Protein AF-A0A955KA83-F1 (afdb_monomer_lite)

Radius of gyration: 24.92 Å; chains: 1; bounding box: 42×23×88 Å

Foldseek 3Di:
DVVVVVVVVVVVVVLVVCCVVCVPVSCLVVVVVVVVVVLVVLLVVLVCQLVVLCCCCVVVVPPVSNVVSVVSVVVSVVSVVVVVVVVVVSVVVVVVVVVVVVVVVVVVVPPDPPDPPPD

Structure (mmCIF, N/CA/C/O backbone):
data_AF-A0A955KA83-F1
#
_entry.id   AF-A0A955KA83-F1
#
loop_
_atom_site.group_PDB
_atom_site.id
_atom_site.type_symbol
_atom_site.label_atom_id
_atom_site.label_alt_id
_atom_site.label_comp_id
_atom_site.label_asym_id
_atom_site.label_entity_id
_atom_site.label_seq_id
_atom_site.pdbx_PDB_ins_code
_atom_site.Cartn_x
_atom_site.Cartn_y
_atom_site.Cartn_z
_atom_site.occupancy
_atom_site.B_iso_or_equiv
_atom_site.auth_seq_id
_atom_site.auth_comp_id
_atom_site.auth_asym_id
_atom_site.auth_atom_id
_atom_site.pdbx_PDB_model_num
ATOM 1 N N . MET A 1 1 ? -19.196 -14.593 -32.718 1.00 52.81 1 MET A N 1
ATOM 2 C CA . MET A 1 1 ? -18.296 -15.363 -31.823 1.00 52.81 1 MET A CA 1
ATOM 3 C C . MET A 1 1 ? -16.856 -15.550 -32.350 1.00 52.81 1 MET A C 1
ATOM 5 O O . MET A 1 1 ? -15.965 -15.690 -31.528 1.00 52.81 1 MET A O 1
ATOM 9 N N . ARG A 1 2 ? -16.571 -15.487 -33.669 1.00 50.66 2 ARG A N 1
ATOM 10 C CA . ARG A 1 2 ? -15.198 -15.629 -34.232 1.00 50.66 2 ARG A CA 1
ATOM 11 C C . ARG A 1 2 ? -14.309 -14.370 -34.164 1.00 50.66 2 ARG A C 1
ATOM 13 O O . ARG A 1 2 ? -13.092 -14.481 -34.156 1.00 50.66 2 ARG A O 1
ATOM 20 N N . MET A 1 3 ? -14.900 -13.180 -34.056 1.00 49.38 3 MET A N 1
ATOM 21 C CA . MET A 1 3 ? -14.162 -11.903 -34.053 1.00 49.38 3 MET A CA 1
ATOM 22 C C . MET A 1 3 ? -13.295 -11.704 -32.794 1.00 49.38 3 MET A C 1
ATOM 24 O O . MET A 1 3 ? -12.203 -11.156 -32.870 1.00 49.38 3 MET A O 1
ATOM 28 N N . PHE A 1 4 ? -13.732 -12.230 -31.644 1.00 51.25 4 PHE A N 1
ATOM 29 C CA . PHE A 1 4 ? -13.014 -12.116 -30.366 1.00 51.25 4 PHE A CA 1
ATOM 30 C C . PHE A 1 4 ? -11.700 -12.918 -30.337 1.00 51.25 4 PHE A C 1
ATOM 32 O O . PHE A 1 4 ? -10.767 -12.567 -29.619 1.00 51.25 4 PHE A O 1
ATOM 39 N N . GLN A 1 5 ? -11.602 -13.983 -31.140 1.00 52.16 5 GLN A N 1
ATOM 40 C CA . GLN A 1 5 ? -10.383 -14.787 -31.251 1.00 52.16 5 GLN A CA 1
ATOM 41 C C . GLN A 1 5 ? -9.293 -14.056 -32.044 1.00 52.16 5 GLN A C 1
ATOM 43 O O . GLN A 1 5 ? -8.123 -14.158 -31.688 1.00 52.16 5 GLN A O 1
ATOM 48 N N . ILE A 1 6 ? -9.671 -13.255 -33.046 1.00 56.94 6 ILE A N 1
ATOM 49 C CA . ILE A 1 6 ? -8.732 -12.480 -33.871 1.00 56.94 6 ILE A CA 1
ATOM 50 C C . ILE A 1 6 ? -8.045 -11.397 -33.031 1.00 56.94 6 ILE A C 1
ATOM 52 O O . ILE A 1 6 ? -6.825 -11.293 -33.064 1.00 56.94 6 ILE A O 1
ATOM 56 N N . PHE A 1 7 ? -8.785 -10.664 -32.192 1.00 54.41 7 PHE A N 1
ATOM 57 C CA . PHE A 1 7 ? -8.185 -9.694 -31.262 1.00 54.41 7 PHE A CA 1
ATOM 58 C C . PHE A 1 7 ? -7.236 -10.352 -30.254 1.00 54.41 7 PHE A C 1
ATOM 60 O O . PHE A 1 7 ? -6.179 -9.801 -29.947 1.00 54.41 7 PHE A O 1
ATOM 67 N N . LYS A 1 8 ? -7.571 -11.558 -29.780 1.00 52.91 8 LYS A N 1
ATOM 68 C CA . LYS A 1 8 ? -6.711 -12.327 -28.874 1.00 52.91 8 LYS A CA 1
ATOM 69 C C . LYS A 1 8 ? -5.406 -12.751 -29.560 1.00 52.91 8 LYS A C 1
ATOM 71 O O . LYS A 1 8 ? -4.350 -12.644 -28.946 1.00 52.91 8 LYS A O 1
ATOM 76 N N . TYR A 1 9 ? -5.471 -13.157 -30.830 1.00 55.62 9 TYR A N 1
ATOM 77 C CA . TYR A 1 9 ? -4.303 -13.504 -31.648 1.00 55.62 9 TYR A CA 1
ATOM 78 C C . TYR A 1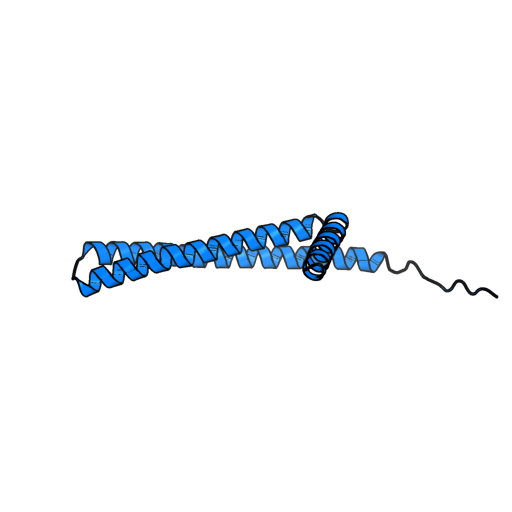 9 ? -3.459 -12.287 -32.038 1.00 55.62 9 TYR A C 1
ATOM 80 O O . TYR A 1 9 ? -2.239 -12.371 -31.976 1.00 55.62 9 TYR A O 1
ATOM 88 N N . ILE A 1 10 ? -4.074 -11.148 -32.370 1.00 57.66 10 ILE A N 1
ATOM 89 C CA . ILE A 1 10 ? -3.356 -9.895 -32.657 1.00 57.66 10 ILE A CA 1
ATOM 90 C C . ILE A 1 10 ? -2.638 -9.395 -31.399 1.00 57.66 10 ILE A C 1
ATOM 92 O O . ILE A 1 10 ? -1.467 -9.033 -31.470 1.00 57.66 10 ILE A O 1
ATOM 96 N N . GLY A 1 11 ? -3.290 -9.452 -30.233 1.00 56.25 11 GLY A N 1
ATOM 97 C CA . GLY A 1 11 ? -2.655 -9.132 -28.952 1.00 56.25 11 GLY A CA 1
ATOM 98 C C . GLY A 1 11 ? -1.499 -10.076 -28.605 1.00 56.25 11 GLY A C 1
ATOM 99 O O . GLY A 1 11 ? -0.483 -9.631 -28.077 1.00 56.25 11 GLY A O 1
ATOM 100 N N . TYR A 1 12 ? -1.615 -11.365 -28.944 1.00 54.53 12 TYR A N 1
ATOM 101 C CA . TYR A 1 12 ? -0.534 -12.340 -28.771 1.00 54.53 12 TYR A CA 1
ATOM 102 C C . TYR A 1 12 ? 0.621 -12.097 -29.751 1.00 54.53 12 TYR A C 1
ATOM 104 O O . TYR A 1 12 ? 1.777 -12.109 -29.346 1.00 54.53 12 TYR A O 1
ATOM 112 N N . ALA A 1 13 ? 0.325 -11.808 -31.019 1.00 54.50 13 ALA A N 1
ATOM 113 C CA . ALA A 1 13 ? 1.322 -11.523 -32.047 1.00 54.50 13 ALA A CA 1
ATOM 114 C C . ALA A 1 13 ? 2.079 -10.214 -31.770 1.00 54.50 13 ALA A C 1
ATOM 116 O O . ALA A 1 13 ? 3.292 -10.165 -31.950 1.00 54.50 13 ALA A O 1
ATOM 117 N N . LEU A 1 14 ? 1.394 -9.181 -31.266 1.00 55.16 14 LEU A N 1
ATOM 118 C CA . LEU A 1 14 ? 2.020 -7.934 -30.813 1.00 55.16 14 LEU A CA 1
ATOM 119 C C . LEU A 1 14 ? 2.932 -8.164 -29.601 1.00 55.16 14 LEU A C 1
ATOM 121 O O . LEU A 1 14 ? 4.065 -7.690 -29.606 1.00 55.16 14 LEU A O 1
ATOM 125 N N . LYS A 1 15 ? 2.488 -8.959 -28.617 1.00 54.19 15 LYS A N 1
ATOM 126 C CA . LYS A 1 15 ? 3.315 -9.351 -27.462 1.00 54.19 15 LYS A CA 1
ATOM 127 C C . LYS A 1 15 ? 4.538 -10.177 -27.860 1.00 54.19 15 LYS A C 1
ATOM 129 O O . LYS A 1 15 ? 5.613 -9.962 -27.314 1.00 54.19 15 LYS A O 1
ATOM 134 N N . VAL A 1 16 ? 4.401 -11.089 -28.821 1.00 54.09 16 VAL A N 1
ATOM 135 C CA . VAL A 1 16 ? 5.519 -11.899 -29.332 1.00 54.09 16 VAL A CA 1
ATOM 136 C C . VAL A 1 16 ? 6.504 -11.028 -30.112 1.00 54.09 16 VAL A C 1
ATOM 138 O O . VAL A 1 16 ? 7.707 -11.144 -29.912 1.00 54.09 16 VAL A O 1
ATOM 141 N N . LYS A 1 17 ? 6.022 -10.097 -30.943 1.00 52.28 17 LYS A N 1
ATOM 142 C CA . LYS A 1 17 ? 6.891 -9.192 -31.708 1.00 52.28 17 LYS A CA 1
ATOM 143 C C . LYS A 1 17 ? 7.655 -8.214 -30.804 1.00 52.28 17 LYS A C 1
ATOM 145 O O . LYS A 1 17 ? 8.825 -7.950 -31.058 1.00 52.28 17 LYS A O 1
ATOM 150 N N . GLN A 1 18 ? 7.029 -7.729 -29.730 1.00 49.47 18 GLN A N 1
ATOM 151 C CA . GLN A 1 18 ? 7.704 -6.928 -28.701 1.00 49.47 18 GLN A CA 1
ATOM 152 C C . GLN A 1 18 ? 8.677 -7.774 -27.860 1.00 49.47 18 GLN A C 1
ATOM 154 O O . GLN A 1 18 ? 9.780 -7.321 -27.572 1.00 49.47 18 GLN A O 1
ATOM 159 N N . GLY A 1 19 ? 8.327 -9.024 -27.536 1.00 42.81 19 GLY A N 1
ATOM 160 C CA . GLY A 1 19 ? 9.188 -9.935 -26.773 1.00 42.81 19 GLY A CA 1
ATOM 161 C C . GLY A 1 19 ? 10.442 -10.397 -27.524 1.00 42.81 19 GLY A C 1
ATOM 162 O O . GLY A 1 19 ? 11.408 -10.799 -26.890 1.00 42.81 19 GLY A O 1
ATOM 163 N N . VAL A 1 20 ? 10.453 -10.319 -28.858 1.00 49.53 20 VAL A N 1
ATOM 164 C CA . VAL A 1 20 ? 11.629 -10.648 -29.686 1.00 49.53 20 VAL A CA 1
ATOM 165 C C . VAL A 1 20 ? 12.553 -9.438 -29.884 1.00 49.53 20 VAL A C 1
ATOM 167 O O . VAL A 1 20 ? 13.760 -9.621 -30.004 1.00 49.53 20 VAL A O 1
ATOM 170 N N . HIS A 1 21 ? 12.022 -8.209 -29.887 1.00 50.62 21 HIS A N 1
ATOM 171 C CA . HIS A 1 21 ? 12.816 -6.991 -30.112 1.00 50.62 21 HIS A CA 1
ATOM 172 C C . HIS A 1 21 ? 13.290 -6.286 -28.831 1.00 50.62 21 HIS A C 1
ATOM 174 O O . HIS A 1 21 ? 14.322 -5.622 -28.874 1.00 50.62 21 HIS A O 1
ATOM 180 N N . ALA A 1 22 ? 12.570 -6.427 -27.714 1.00 55.06 22 ALA A N 1
ATOM 181 C CA . ALA A 1 22 ? 12.925 -5.846 -26.416 1.00 55.06 22 ALA A CA 1
ATOM 182 C C . ALA A 1 22 ? 12.308 -6.668 -25.258 1.00 55.06 22 ALA A C 1
ATOM 184 O O . ALA A 1 22 ? 11.418 -6.189 -24.548 1.00 55.06 22 ALA A O 1
ATOM 185 N N . PRO A 1 23 ? 12.739 -7.930 -25.055 1.00 55.34 23 PRO A N 1
ATOM 186 C CA . PRO A 1 23 ? 12.210 -8.796 -23.994 1.00 55.34 23 PRO A CA 1
ATOM 187 C C . PRO A 1 23 ? 12.335 -8.169 -22.600 1.00 55.34 23 PRO A C 1
ATOM 189 O O . PRO A 1 23 ? 11.468 -8.370 -21.753 1.00 55.34 23 PRO A O 1
ATOM 192 N N . GLU A 1 24 ? 13.391 -7.388 -22.376 1.00 54.19 24 GLU A N 1
ATOM 193 C CA . GLU A 1 24 ? 13.667 -6.722 -21.103 1.00 54.19 24 GLU A CA 1
ATOM 194 C C . GLU A 1 24 ? 12.637 -5.631 -20.777 1.00 54.19 24 GLU A C 1
ATOM 196 O O . GLU A 1 24 ? 12.182 -5.559 -19.637 1.00 54.19 24 GLU A O 1
ATOM 201 N N . GLU A 1 25 ? 12.188 -4.848 -21.766 1.00 57.12 25 GLU A N 1
ATOM 202 C CA . GLU A 1 25 ? 11.154 -3.818 -21.571 1.00 57.12 25 GLU A CA 1
ATOM 203 C C . GLU A 1 25 ? 9.790 -4.449 -21.256 1.00 57.12 25 GLU A C 1
ATOM 205 O O . GLU A 1 25 ? 9.092 -4.025 -20.337 1.00 57.12 25 GLU A O 1
ATOM 210 N N . LEU A 1 26 ? 9.437 -5.536 -21.950 1.00 58.84 26 LEU A N 1
ATOM 211 C CA . LEU A 1 26 ? 8.176 -6.254 -21.735 1.00 58.84 26 LEU A CA 1
ATOM 212 C C . LEU A 1 26 ? 8.132 -6.953 -20.365 1.00 58.84 26 LEU A C 1
ATOM 214 O O . LEU A 1 26 ? 7.089 -6.984 -19.700 1.00 58.84 26 LEU A O 1
ATOM 218 N N . LEU A 1 27 ? 9.266 -7.509 -19.928 1.00 59.62 27 LEU A N 1
ATOM 219 C CA . LEU A 1 27 ? 9.424 -8.089 -18.594 1.00 59.62 27 LEU A CA 1
ATOM 220 C C . LEU A 1 27 ? 9.406 -7.011 -17.503 1.00 59.62 27 LEU A C 1
ATOM 222 O O . LEU A 1 27 ? 8.779 -7.225 -16.462 1.00 59.62 27 LEU A O 1
ATOM 226 N N . ALA A 1 28 ? 10.026 -5.851 -17.732 1.00 62.59 28 ALA A N 1
ATOM 227 C CA . ALA A 1 28 ? 9.999 -4.717 -16.809 1.00 62.59 28 ALA A CA 1
ATOM 228 C C . ALA A 1 28 ? 8.577 -4.156 -16.631 1.00 62.59 28 ALA A C 1
ATOM 230 O O . ALA A 1 28 ? 8.126 -3.994 -15.498 1.00 62.59 28 ALA A O 1
ATOM 231 N N . ASP A 1 29 ? 7.825 -3.967 -17.717 1.00 63.97 29 ASP A N 1
ATOM 232 C CA . ASP A 1 29 ? 6.438 -3.484 -17.657 1.00 63.97 29 ASP A CA 1
ATOM 233 C C . ASP A 1 29 ? 5.498 -4.492 -16.982 1.00 63.97 29 ASP A C 1
ATOM 235 O O . ASP A 1 29 ? 4.645 -4.128 -16.166 1.00 63.97 29 ASP A O 1
ATOM 239 N N . THR A 1 30 ? 5.668 -5.784 -17.279 1.00 71.06 30 THR A N 1
ATOM 240 C CA . THR A 1 30 ? 4.842 -6.838 -16.671 1.00 71.06 30 THR A CA 1
ATOM 241 C C . THR A 1 30 ? 5.143 -6.981 -15.180 1.00 71.06 30 THR A C 1
ATOM 243 O O . THR A 1 30 ? 4.221 -7.041 -14.367 1.00 71.06 30 THR A O 1
ATOM 246 N N . SER A 1 31 ? 6.424 -7.005 -14.801 1.00 71.06 31 SER A N 1
ATOM 247 C CA . SER A 1 31 ? 6.829 -7.073 -13.392 1.00 71.06 31 SER A CA 1
ATOM 248 C C . SER A 1 31 ? 6.395 -5.828 -12.618 1.00 71.06 31 SER A C 1
ATOM 250 O O . SER A 1 31 ? 5.895 -5.956 -11.501 1.00 71.06 31 SER A O 1
ATOM 252 N N . PHE A 1 32 ? 6.463 -4.643 -13.230 1.00 72.31 32 PHE A N 1
ATOM 253 C CA . PHE A 1 32 ? 5.948 -3.410 -12.641 1.00 72.31 32 PHE A CA 1
ATOM 254 C C . PHE A 1 32 ? 4.438 -3.468 -12.395 1.00 72.31 32 PHE A C 1
ATOM 256 O O . PHE A 1 32 ? 3.985 -3.151 -11.296 1.00 72.31 32 PHE A O 1
ATOM 263 N N . SER A 1 33 ? 3.662 -3.925 -13.382 1.00 75.81 33 SER A N 1
ATOM 264 C CA . SER A 1 33 ? 2.208 -4.051 -13.249 1.00 75.81 33 SER A CA 1
ATOM 265 C C . SER A 1 33 ? 1.813 -5.028 -12.135 1.00 75.81 33 SER A C 1
ATOM 267 O O . SER A 1 33 ? 0.881 -4.757 -11.378 1.00 75.81 33 SER A O 1
ATOM 269 N N . ILE A 1 34 ? 2.558 -6.128 -11.978 1.00 80.25 34 ILE A N 1
ATOM 270 C CA . ILE A 1 34 ? 2.357 -7.086 -10.881 1.00 80.25 34 ILE A CA 1
ATOM 271 C C . ILE A 1 34 ? 2.649 -6.433 -9.525 1.00 80.25 34 ILE A C 1
ATOM 273 O O . ILE A 1 34 ? 1.862 -6.586 -8.590 1.00 80.25 34 ILE A O 1
ATOM 277 N N . VAL A 1 35 ? 3.750 -5.684 -9.411 1.00 82.06 35 VAL A N 1
ATOM 278 C CA . VAL A 1 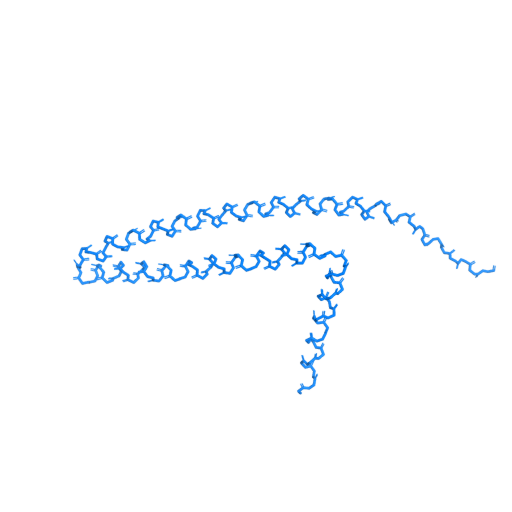35 ? 4.126 -4.994 -8.168 1.00 82.06 35 VAL A CA 1
ATOM 279 C C . VAL A 1 35 ? 3.104 -3.916 -7.806 1.00 82.06 35 VAL A C 1
ATOM 281 O O . VAL A 1 35 ? 2.659 -3.859 -6.662 1.00 82.06 35 VAL A O 1
ATOM 284 N N . GLU A 1 36 ? 2.672 -3.094 -8.764 1.00 81.19 36 GLU A N 1
ATOM 285 C CA . GLU A 1 36 ? 1.623 -2.093 -8.536 1.00 81.19 36 GLU A CA 1
ATOM 286 C C . GLU A 1 36 ? 0.304 -2.759 -8.120 1.00 81.19 36 GLU A C 1
ATOM 288 O O . GLU A 1 36 ? -0.316 -2.335 -7.144 1.00 81.19 36 GLU A O 1
ATOM 293 N N . GLY A 1 37 ? -0.077 -3.858 -8.776 1.00 82.44 37 GLY A N 1
ATOM 294 C CA . GLY A 1 37 ? -1.252 -4.646 -8.408 1.00 82.44 37 GLY A CA 1
ATOM 295 C C . GLY A 1 37 ? -1.184 -5.211 -6.985 1.00 82.44 37 GLY A C 1
ATOM 296 O O . GLY A 1 37 ? -2.186 -5.179 -6.265 1.00 82.44 37 GLY A O 1
ATOM 297 N N . PHE A 1 38 ? -0.007 -5.671 -6.548 1.00 87.19 38 PHE A N 1
ATOM 298 C CA . PHE A 1 38 ? 0.212 -6.133 -5.177 1.00 87.19 38 PHE A CA 1
ATOM 299 C C . PHE A 1 38 ? -0.020 -5.010 -4.160 1.00 87.19 38 PHE A C 1
ATOM 301 O O . PHE A 1 38 ? -0.821 -5.197 -3.247 1.00 87.19 38 PHE A O 1
ATOM 308 N N . PHE A 1 39 ? 0.597 -3.838 -4.355 1.00 86.56 39 PHE A N 1
ATOM 309 C CA . PHE A 1 39 ? 0.443 -2.693 -3.446 1.00 86.56 39 PHE A CA 1
ATOM 310 C C . PHE A 1 39 ? -0.989 -2.142 -3.412 1.00 86.56 39 PHE A C 1
ATOM 312 O O . PHE A 1 39 ? -1.482 -1.726 -2.367 1.00 86.56 39 PHE A O 1
ATOM 319 N N . VAL A 1 40 ? -1.697 -2.140 -4.544 1.00 86.25 40 VAL A N 1
ATOM 320 C CA . VAL A 1 40 ? -3.110 -1.730 -4.572 1.00 86.25 40 VAL A CA 1
ATOM 321 C C . VAL A 1 40 ? -3.967 -2.721 -3.787 1.00 86.25 40 VAL A C 1
ATOM 323 O O . VAL A 1 40 ? -4.818 -2.319 -2.993 1.00 86.25 40 VAL A O 1
ATOM 326 N N . THR A 1 41 ? -3.726 -4.019 -3.970 1.00 89.12 41 THR A N 1
ATOM 327 C CA . THR A 1 41 ? -4.481 -5.065 -3.271 1.00 89.12 41 THR A CA 1
ATOM 328 C C . THR A 1 41 ? -4.192 -5.047 -1.770 1.00 89.12 41 THR A C 1
ATOM 330 O O . THR A 1 41 ? -5.133 -5.104 -0.976 1.00 89.12 41 THR A O 1
ATOM 333 N N . SER A 1 42 ? -2.923 -4.903 -1.366 1.00 88.69 42 SER A N 1
ATOM 334 C CA . SER A 1 42 ? -2.541 -4.765 0.044 1.00 88.69 42 SER A CA 1
ATOM 335 C C . SER A 1 42 ? -3.206 -3.539 0.662 1.00 88.69 42 SER A C 1
ATOM 337 O O . SER A 1 42 ? -3.844 -3.661 1.707 1.00 88.69 42 SER A O 1
ATOM 339 N N . PHE A 1 43 ? -3.163 -2.391 -0.018 1.00 90.38 43 PHE A N 1
ATOM 340 C CA . PHE A 1 43 ? -3.772 -1.157 0.465 1.00 90.38 43 PHE A CA 1
ATOM 341 C C . PHE A 1 43 ? -5.282 -1.298 0.689 1.00 90.38 43 PHE A C 1
ATOM 343 O O . PHE A 1 43 ? -5.793 -0.868 1.721 1.00 90.38 43 PHE A O 1
ATOM 350 N N . VAL A 1 44 ? -6.004 -1.939 -0.235 1.00 91.94 44 VAL A N 1
ATOM 351 C CA . VAL A 1 44 ? -7.451 -2.172 -0.088 1.00 91.94 44 VAL A CA 1
ATOM 352 C C . VAL A 1 44 ? -7.743 -3.110 1.081 1.00 91.94 44 VAL A C 1
ATOM 354 O O . VAL A 1 44 ? -8.619 -2.815 1.898 1.00 91.94 44 VAL A O 1
ATOM 357 N N . VAL A 1 45 ? -7.009 -4.219 1.200 1.00 93.06 45 VAL A N 1
ATOM 358 C CA . VAL A 1 45 ? -7.225 -5.207 2.268 1.00 93.06 45 VAL A CA 1
ATOM 359 C C . VAL A 1 45 ? -6.905 -4.606 3.634 1.00 93.06 45 VAL A C 1
ATOM 361 O O . VAL A 1 45 ? -7.765 -4.590 4.517 1.00 93.06 45 VAL A O 1
ATOM 364 N N . PHE A 1 46 ? -5.705 -4.051 3.808 1.00 91.62 46 PHE A N 1
ATOM 365 C CA . PHE A 1 46 ? -5.302 -3.432 5.069 1.00 91.62 46 PHE A CA 1
ATOM 366 C C . PHE A 1 46 ? -6.134 -2.190 5.382 1.00 91.62 46 PHE A C 1
ATOM 368 O O . PHE A 1 46 ? -6.501 -1.995 6.537 1.00 91.62 46 PHE A O 1
ATOM 375 N N . GLY A 1 47 ? -6.497 -1.392 4.374 1.00 92.62 47 GLY A N 1
ATOM 376 C CA . GLY A 1 47 ? -7.376 -0.230 4.515 1.00 92.62 47 GLY A CA 1
ATOM 377 C C . GLY A 1 47 ? -8.751 -0.610 5.046 1.00 92.62 47 GLY A C 1
ATOM 378 O O . GLY A 1 47 ? -9.242 0.000 5.995 1.00 92.62 47 GLY A O 1
ATOM 379 N N . THR A 1 48 ? -9.342 -1.669 4.493 1.00 94.50 48 THR A N 1
ATOM 380 C CA . THR A 1 48 ? -10.645 -2.175 4.939 1.00 94.50 48 THR A CA 1
ATOM 381 C C . THR A 1 48 ? -10.567 -2.735 6.358 1.00 94.50 48 THR A C 1
ATOM 383 O O . THR A 1 48 ? -11.442 -2.452 7.174 1.00 94.50 48 THR A O 1
ATOM 386 N N . LEU A 1 49 ? -9.504 -3.474 6.693 1.00 93.56 49 LEU A N 1
ATOM 387 C CA . LEU A 1 49 ? -9.295 -4.004 8.044 1.00 93.56 49 LEU A CA 1
ATOM 388 C C . LEU A 1 49 ? -9.057 -2.891 9.074 1.00 93.56 49 LEU A C 1
ATOM 390 O O . LEU A 1 49 ? -9.656 -2.915 10.148 1.00 93.56 49 LEU A O 1
ATOM 394 N N . ALA A 1 50 ? -8.232 -1.895 8.745 1.00 94.44 50 ALA A N 1
ATOM 395 C CA . ALA A 1 50 ? -7.967 -0.746 9.606 1.00 94.44 50 ALA A CA 1
ATOM 396 C C . ALA A 1 50 ? -9.241 0.079 9.828 1.00 94.44 50 ALA A C 1
ATOM 398 O O . ALA A 1 50 ? -9.608 0.357 10.970 1.00 94.44 50 ALA A O 1
ATOM 399 N N . GLY A 1 51 ? -9.950 0.411 8.744 1.00 93.06 51 GLY A N 1
ATOM 400 C CA . GLY A 1 51 ? -11.200 1.163 8.787 1.00 93.06 51 GLY A CA 1
ATOM 401 C C . GLY A 1 51 ? -12.299 0.420 9.542 1.00 93.06 51 GLY A C 1
ATOM 402 O O . GLY A 1 51 ? -12.932 1.001 10.419 1.00 93.06 51 GLY A O 1
ATOM 403 N N . GLY A 1 52 ? -12.475 -0.877 9.273 1.0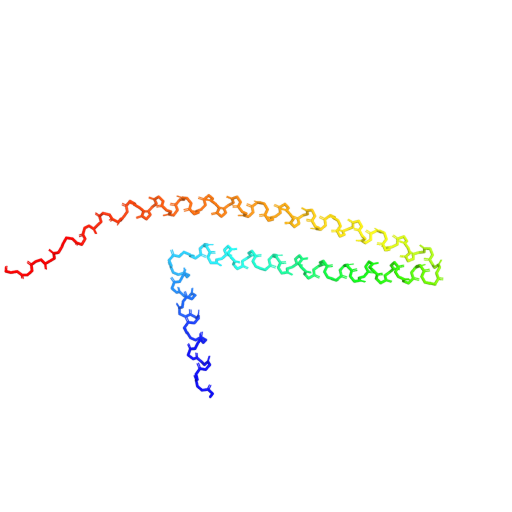0 94.19 52 GLY A N 1
ATOM 404 C CA . GLY A 1 52 ? -13.435 -1.729 9.976 1.00 94.19 52 GLY A CA 1
ATOM 405 C C . GLY A 1 52 ? -13.116 -1.859 11.465 1.00 94.19 52 GLY A C 1
ATOM 406 O O . GLY A 1 52 ? -14.005 -1.705 12.300 1.00 94.19 52 GLY A O 1
ATOM 407 N N . SER A 1 53 ? -11.840 -2.054 11.815 1.00 94.12 53 SER A N 1
ATOM 408 C CA . SER A 1 53 ? -11.396 -2.104 13.211 1.00 94.12 53 SER A CA 1
ATOM 409 C C . SER A 1 53 ? -11.645 -0.779 13.931 1.00 94.12 53 SER A C 1
ATOM 411 O O . SER A 1 53 ? -12.202 -0.774 15.026 1.00 94.12 53 SER A O 1
ATOM 413 N N . LEU A 1 54 ? -11.288 0.359 13.327 1.00 94.44 54 LEU A N 1
ATOM 414 C CA . LEU A 1 54 ? -11.550 1.671 13.922 1.00 94.44 54 LEU A CA 1
ATOM 415 C C . LEU A 1 54 ? -13.050 1.929 14.067 1.00 94.44 54 LEU A C 1
ATOM 417 O O . LEU A 1 54 ? -13.486 2.353 15.135 1.00 94.44 54 LEU A O 1
ATOM 421 N N . PHE A 1 55 ? -13.839 1.630 13.035 1.00 94.19 55 PHE A N 1
ATOM 422 C CA . PHE A 1 55 ? -15.288 1.804 13.058 1.00 94.19 55 PHE A CA 1
ATOM 423 C C . PHE A 1 55 ? -15.928 1.007 14.199 1.00 94.19 55 PHE A C 1
ATOM 425 O O . PHE A 1 55 ? -16.646 1.582 15.015 1.00 94.19 55 PHE A O 1
ATOM 432 N N . LEU A 1 56 ? -15.597 -0.283 14.327 1.00 93.25 56 LEU A N 1
ATOM 433 C CA . LEU A 1 56 ? -16.073 -1.127 15.427 1.00 93.25 56 LEU A CA 1
ATOM 434 C C . LEU A 1 56 ? -15.594 -0.616 16.792 1.00 93.25 56 LEU A C 1
ATOM 436 O O . LEU A 1 56 ? -16.374 -0.581 17.744 1.00 93.25 56 LEU A O 1
ATOM 440 N N . GLY A 1 57 ? -14.336 -0.183 16.890 1.00 92.69 57 GLY A N 1
ATOM 441 C CA . GLY A 1 57 ? -13.766 0.353 18.125 1.00 92.69 57 GLY A CA 1
ATOM 442 C C . GLY A 1 57 ? -14.438 1.644 18.590 1.00 92.69 57 GLY A C 1
ATOM 443 O O . GLY A 1 57 ? -14.665 1.821 19.787 1.00 92.69 57 GLY A O 1
ATOM 444 N N . PHE A 1 58 ? -14.784 2.548 17.671 1.00 92.19 58 PHE A N 1
ATOM 445 C CA . PHE A 1 58 ? -15.504 3.780 18.001 1.00 92.19 58 PHE A CA 1
ATOM 446 C C . PHE A 1 58 ? -16.991 3.543 18.254 1.00 92.19 58 PHE A C 1
ATOM 448 O O . PHE A 1 58 ? -17.512 4.103 19.215 1.00 92.19 58 PHE A O 1
ATOM 455 N N . TYR A 1 59 ? -17.646 2.700 17.455 1.00 94.19 59 TYR A N 1
ATOM 456 C CA . TYR A 1 59 ? -19.081 2.441 17.567 1.00 94.19 59 TYR A CA 1
ATOM 457 C C . TYR A 1 59 ? -19.442 1.678 18.848 1.00 94.19 59 TYR A C 1
ATOM 459 O O . TYR A 1 59 ? -20.331 2.094 19.584 1.00 94.19 59 TYR A O 1
ATOM 467 N N . TYR A 1 60 ? -18.720 0.595 19.152 1.00 93.06 60 TYR A N 1
ATOM 468 C CA . TYR A 1 60 ? -18.979 -0.232 20.337 1.00 93.06 60 TYR A CA 1
ATOM 469 C C . TYR A 1 60 ? -18.147 0.172 21.565 1.00 93.06 60 TYR A C 1
ATOM 471 O O . TYR A 1 60 ? -18.300 -0.404 22.638 1.00 93.06 60 TYR A O 1
ATOM 479 N N . GLY A 1 61 ? -17.240 1.144 21.427 1.00 90.00 61 GLY A N 1
ATOM 480 C CA . GLY A 1 61 ? -16.413 1.643 22.531 1.00 90.00 61 GLY A CA 1
ATOM 481 C C . GLY A 1 61 ? -15.248 0.735 22.945 1.00 90.00 61 GLY A C 1
ATOM 482 O O . GLY A 1 61 ? -14.546 1.051 23.905 1.00 90.00 61 GLY A O 1
ATOM 483 N N . TYR A 1 62 ? -14.987 -0.362 22.230 1.00 92.12 62 TYR A N 1
ATOM 484 C CA . TYR A 1 62 ? -13.903 -1.288 22.560 1.00 92.12 62 TYR A CA 1
ATOM 485 C C . TYR A 1 62 ? -12.515 -0.684 22.297 1.00 92.12 62 TYR A C 1
ATOM 487 O O . TYR A 1 62 ? -12.112 -0.440 21.157 1.00 92.12 62 TYR A O 1
ATOM 495 N N . LEU A 1 63 ? -11.742 -0.506 23.369 1.00 90.06 63 LEU A N 1
ATOM 496 C CA . LEU A 1 63 ? -10.405 0.102 23.344 1.00 90.06 63 LEU A CA 1
ATOM 497 C C . LEU A 1 63 ? -9.398 -0.721 22.517 1.00 90.06 63 LEU A C 1
ATOM 499 O O . LEU A 1 63 ? -8.598 -0.155 21.776 1.00 90.06 63 LEU A O 1
ATOM 503 N N . PHE A 1 64 ? -9.503 -2.053 22.568 1.00 91.69 64 PHE A N 1
ATOM 504 C CA . PHE A 1 64 ? -8.670 -2.975 21.787 1.00 91.69 64 PHE A CA 1
ATOM 505 C C . PHE A 1 64 ? -8.742 -2.694 20.276 1.00 91.69 64 PHE A C 1
ATOM 507 O O . PHE A 1 64 ? -7.715 -2.500 19.631 1.00 91.69 64 PHE A O 1
ATOM 514 N N . PHE A 1 65 ? -9.952 -2.581 19.723 1.00 91.81 65 PHE A N 1
ATOM 515 C CA . PHE A 1 65 ? -10.167 -2.336 18.293 1.00 91.81 65 PHE A CA 1
ATOM 516 C C . PHE A 1 65 ? -9.661 -0.960 17.831 1.00 91.81 65 PHE A C 1
ATOM 518 O O . PHE A 1 65 ? -9.202 -0.824 16.695 1.00 91.81 65 PHE A O 1
ATOM 525 N N . LYS A 1 66 ? -9.677 0.051 18.713 1.00 91.38 66 LYS A N 1
ATOM 526 C CA . LYS A 1 66 ? -9.069 1.363 18.433 1.00 91.38 66 LYS A CA 1
ATOM 527 C C . LYS A 1 66 ? -7.551 1.251 18.299 1.00 91.38 66 LYS A C 1
ATOM 529 O O . LYS A 1 66 ? -6.995 1.743 17.323 1.00 91.38 66 LYS A O 1
ATOM 534 N N . ILE A 1 67 ? -6.893 0.574 19.244 1.00 93.44 67 ILE A N 1
ATOM 535 C CA . ILE A 1 67 ? -5.433 0.383 19.226 1.00 93.44 67 ILE A CA 1
ATOM 536 C C . ILE A 1 67 ? -5.016 -0.409 17.984 1.00 93.44 67 ILE A C 1
ATOM 538 O O . ILE A 1 67 ? -4.123 0.022 17.257 1.00 93.44 67 ILE A O 1
ATOM 542 N N . VAL A 1 68 ? -5.696 -1.525 17.703 1.00 94.00 68 VAL A N 1
ATOM 543 C CA . VAL A 1 68 ? -5.426 -2.353 16.517 1.00 94.00 68 VAL A CA 1
ATOM 544 C C . VAL A 1 68 ? -5.633 -1.555 15.230 1.00 94.00 68 VAL A C 1
ATOM 546 O O . VAL A 1 68 ? -4.794 -1.603 14.334 1.00 94.00 68 VAL A O 1
ATOM 549 N N . GLY A 1 69 ? -6.705 -0.766 15.147 1.00 93.31 69 GLY A N 1
ATOM 550 C CA . GLY A 1 69 ? -6.982 0.070 13.983 1.00 93.31 69 GLY A CA 1
ATOM 551 C C . GLY A 1 69 ? -5.925 1.156 13.753 1.00 93.31 69 GLY A C 1
ATOM 552 O O . GLY A 1 69 ? -5.506 1.374 12.615 1.00 93.31 69 GLY A O 1
ATOM 553 N N . ILE A 1 70 ? -5.434 1.794 14.821 1.00 93.50 70 ILE A N 1
ATOM 554 C CA . ILE A 1 70 ? -4.324 2.761 14.748 1.00 93.50 70 ILE A CA 1
ATOM 555 C C . ILE A 1 70 ? -3.033 2.064 14.296 1.00 93.50 70 ILE A C 1
ATOM 557 O O . ILE A 1 70 ? -2.335 2.579 13.423 1.00 93.50 70 ILE A O 1
ATOM 561 N N . LEU A 1 71 ? -2.736 0.878 14.832 1.00 95.12 71 LEU A N 1
ATOM 562 C CA . LEU A 1 71 ? -1.554 0.101 14.453 1.00 95.12 71 LEU A CA 1
ATOM 563 C C . LEU A 1 71 ? -1.586 -0.294 12.967 1.00 95.12 71 LEU A C 1
ATOM 565 O O . LEU A 1 71 ? -0.608 -0.085 12.251 1.00 95.12 71 LEU A O 1
ATOM 569 N N . LEU A 1 72 ? -2.725 -0.794 12.478 1.00 93.44 72 LEU A N 1
ATOM 570 C CA . LEU A 1 72 ? -2.923 -1.110 11.059 1.00 93.44 72 LEU A CA 1
ATOM 571 C C . LEU A 1 72 ? -2.824 0.139 10.171 1.00 93.44 72 LEU A C 1
ATOM 573 O O . LEU A 1 72 ? -2.272 0.075 9.074 1.00 93.44 72 LEU A O 1
ATOM 577 N N . SER A 1 73 ? -3.296 1.289 10.656 1.00 92.75 73 SER A N 1
ATOM 578 C CA . SER A 1 73 ? -3.151 2.568 9.947 1.00 92.75 73 SER A CA 1
ATOM 579 C C . SER A 1 73 ? -1.684 2.979 9.807 1.00 92.75 73 SER A C 1
ATOM 581 O O . SER A 1 73 ? -1.284 3.482 8.760 1.00 92.75 73 SER A O 1
ATOM 583 N N . PHE A 1 74 ? -0.853 2.722 10.821 1.00 94.50 74 PHE A N 1
ATOM 584 C CA . PHE A 1 74 ? 0.586 2.969 10.732 1.00 94.50 74 PHE A CA 1
ATOM 585 C C . PHE A 1 74 ? 1.255 2.074 9.680 1.00 94.50 74 PHE A C 1
ATOM 587 O O . PHE A 1 74 ? 2.053 2.556 8.877 1.00 94.50 74 PHE A O 1
ATOM 594 N N . ILE A 1 75 ? 0.873 0.794 9.622 1.00 92.62 75 ILE A N 1
ATOM 595 C CA . ILE A 1 75 ? 1.353 -0.145 8.596 1.00 92.62 75 ILE A CA 1
ATOM 596 C C . ILE A 1 75 ? 0.984 0.349 7.188 1.00 92.62 75 ILE A C 1
ATOM 598 O O . ILE A 1 75 ? 1.840 0.355 6.307 1.00 92.62 75 ILE A O 1
ATOM 602 N N . LEU A 1 76 ? -0.238 0.853 6.982 1.00 92.94 76 LEU A N 1
ATOM 603 C CA . LEU A 1 76 ? -0.660 1.452 5.706 1.00 92.94 76 LEU A CA 1
ATOM 604 C C . LEU A 1 76 ? 0.178 2.666 5.300 1.00 92.94 76 LEU A C 1
ATOM 606 O O . LEU A 1 76 ? 0.489 2.831 4.122 1.00 92.94 76 LEU A O 1
ATOM 610 N N . ILE A 1 77 ? 0.552 3.522 6.255 1.00 92.50 77 ILE A N 1
ATOM 611 C CA . ILE A 1 77 ? 1.419 4.675 5.975 1.00 92.50 77 ILE A CA 1
ATOM 612 C C . ILE A 1 77 ? 2.778 4.194 5.460 1.00 92.50 77 ILE A C 1
ATOM 614 O O . ILE A 1 77 ? 3.274 4.719 4.460 1.00 92.50 77 ILE A O 1
ATOM 618 N N . VAL A 1 78 ? 3.355 3.176 6.103 1.00 92.00 78 VAL A N 1
ATOM 619 C CA . VAL A 1 78 ? 4.616 2.565 5.662 1.00 92.00 78 VAL A CA 1
ATOM 620 C C . VAL A 1 78 ? 4.464 1.948 4.269 1.00 92.00 78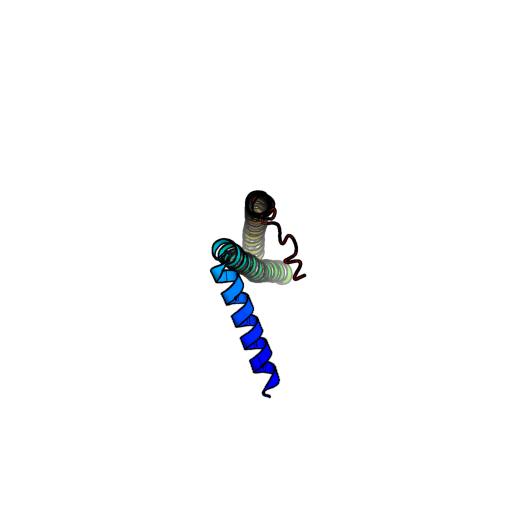 VAL A C 1
ATOM 622 O O . VAL A 1 78 ? 5.316 2.188 3.414 1.00 92.00 78 VAL A O 1
ATOM 625 N N . ASP A 1 79 ? 3.364 1.240 4.005 1.00 89.38 79 ASP A N 1
ATOM 626 C CA . ASP A 1 79 ? 3.086 0.620 2.701 1.00 89.38 79 ASP A CA 1
ATOM 627 C C . ASP A 1 79 ? 2.987 1.677 1.581 1.00 89.38 79 ASP A C 1
ATOM 629 O O . ASP A 1 79 ? 3.630 1.560 0.536 1.00 89.38 79 ASP A O 1
ATOM 633 N N . ILE A 1 80 ? 2.300 2.801 1.833 1.00 89.25 80 ILE A N 1
ATOM 634 C CA . ILE A 1 80 ? 2.241 3.946 0.903 1.00 89.25 80 ILE A CA 1
ATOM 635 C C . ILE A 1 80 ? 3.633 4.546 0.660 1.00 89.25 80 ILE A C 1
ATOM 637 O O . ILE A 1 80 ? 3.974 4.906 -0.475 1.00 89.25 80 ILE A O 1
ATOM 641 N N . MET A 1 81 ? 4.436 4.715 1.714 1.00 91.25 81 MET A N 1
ATOM 642 C CA . MET A 1 81 ? 5.797 5.242 1.583 1.00 91.25 81 MET A CA 1
ATOM 643 C C . MET A 1 81 ? 6.674 4.308 0.747 1.00 91.25 81 MET A C 1
ATOM 645 O O . MET A 1 81 ? 7.406 4.779 -0.128 1.00 91.25 81 MET A O 1
ATOM 649 N N . MET A 1 82 ? 6.565 2.999 0.970 1.00 89.12 82 MET A N 1
ATOM 650 C CA . MET A 1 82 ? 7.276 1.984 0.202 1.00 89.12 82 MET A CA 1
ATOM 651 C C . MET A 1 82 ? 6.846 2.009 -1.267 1.00 89.12 82 MET A C 1
ATOM 653 O O . MET A 1 82 ? 7.706 2.115 -2.143 1.00 89.12 82 MET A O 1
ATOM 657 N N . PHE A 1 83 ? 5.540 2.048 -1.546 1.00 87.75 83 PHE A N 1
ATOM 658 C CA . PHE A 1 83 ? 5.010 2.174 -2.904 1.00 87.75 83 PHE A CA 1
ATOM 659 C C . PHE A 1 83 ? 5.546 3.421 -3.622 1.00 87.75 83 PHE A C 1
ATOM 661 O O . PHE A 1 83 ? 5.994 3.351 -4.770 1.00 87.75 83 PHE A O 1
ATOM 668 N N . ARG A 1 84 ? 5.571 4.575 -2.941 1.00 85.75 84 ARG A N 1
ATOM 669 C CA . ARG A 1 84 ? 6.143 5.814 -3.496 1.00 85.75 84 ARG A CA 1
ATOM 670 C C . ARG A 1 84 ? 7.626 5.673 -3.821 1.00 85.75 84 ARG A C 1
ATOM 672 O O . ARG A 1 84 ? 8.053 6.177 -4.861 1.00 85.75 84 ARG A O 1
ATOM 679 N N . SER A 1 85 ? 8.397 5.016 -2.961 1.00 85.62 85 SER A N 1
ATOM 680 C CA . SER A 1 85 ? 9.822 4.768 -3.192 1.00 85.62 85 SER A CA 1
ATOM 681 C C . SER A 1 85 ? 10.034 3.861 -4.399 1.00 85.62 85 SER A C 1
ATOM 683 O O . SER A 1 85 ? 10.767 4.239 -5.311 1.00 85.62 85 SER A O 1
ATOM 685 N N . VAL A 1 86 ? 9.320 2.734 -4.472 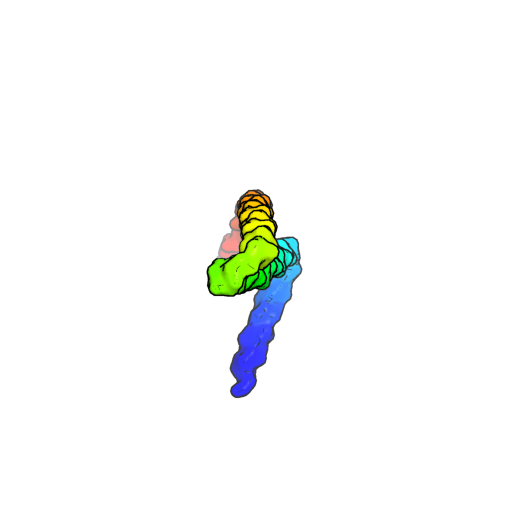1.00 82.56 86 VAL A N 1
ATOM 686 C CA . VAL A 1 86 ? 9.372 1.808 -5.615 1.00 82.56 86 VAL A CA 1
ATOM 687 C C . VAL A 1 86 ? 9.013 2.536 -6.910 1.00 82.56 86 VAL A C 1
ATOM 689 O O . VAL A 1 86 ? 9.765 2.478 -7.880 1.00 82.56 86 VAL A O 1
ATOM 692 N N . LYS A 1 87 ? 7.933 3.326 -6.913 1.00 78.88 87 LYS A N 1
ATOM 693 C CA . LYS A 1 87 ? 7.518 4.102 -8.090 1.00 78.88 87 LYS A CA 1
ATOM 694 C C . LYS A 1 87 ? 8.578 5.112 -8.542 1.00 78.88 87 LYS A C 1
ATOM 696 O O . LYS A 1 87 ? 8.744 5.316 -9.743 1.00 78.88 87 LYS A O 1
ATOM 701 N N . ARG A 1 88 ? 9.306 5.749 -7.614 1.00 80.69 88 ARG A N 1
ATOM 702 C CA . ARG A 1 88 ? 10.428 6.645 -7.960 1.00 80.69 88 ARG A CA 1
ATOM 703 C C . ARG A 1 88 ? 11.607 5.877 -8.553 1.00 80.69 88 ARG A C 1
ATOM 705 O O . ARG A 1 88 ? 12.113 6.296 -9.587 1.00 80.69 88 ARG A O 1
ATOM 712 N N . PHE A 1 89 ? 12.005 4.762 -7.940 1.00 76.31 89 PHE A N 1
ATOM 713 C CA . PHE A 1 89 ? 13.085 3.916 -8.458 1.00 76.31 89 PHE A CA 1
ATOM 714 C C . PHE A 1 89 ? 12.789 3.442 -9.882 1.00 76.31 89 PHE A C 1
ATOM 716 O O . PHE A 1 89 ? 13.632 3.580 -10.764 1.00 76.31 89 PHE A O 1
ATOM 723 N N . VAL A 1 90 ? 11.564 2.980 -10.131 1.00 67.38 90 VAL A N 1
ATOM 724 C CA . VAL A 1 90 ? 11.159 2.498 -11.456 1.00 67.38 90 VAL A CA 1
ATOM 725 C C . VAL A 1 90 ? 11.161 3.618 -12.496 1.00 67.38 90 VAL A C 1
ATOM 727 O O . VAL A 1 90 ? 11.682 3.427 -13.593 1.00 67.38 90 VAL A O 1
ATOM 730 N N . ARG A 1 91 ? 10.640 4.810 -12.167 1.00 69.56 91 ARG A N 1
ATOM 731 C CA . ARG A 1 91 ? 10.666 5.950 -13.104 1.00 69.56 91 ARG A CA 1
ATOM 732 C C . ARG A 1 91 ? 12.089 6.352 -13.484 1.00 69.56 91 ARG A C 1
ATOM 734 O O . ARG A 1 91 ? 12.317 6.693 -14.641 1.00 69.56 91 ARG A O 1
ATOM 741 N N . ASN A 1 92 ? 13.030 6.282 -12.544 1.00 73.19 92 ASN A N 1
ATOM 742 C CA . ASN A 1 92 ? 14.431 6.590 -12.818 1.00 73.19 92 ASN A CA 1
ATOM 743 C C . ASN A 1 92 ? 15.061 5.557 -13.770 1.00 73.19 92 ASN A C 1
ATOM 745 O O . ASN A 1 92 ? 15.718 5.949 -14.730 1.00 73.19 92 ASN A O 1
ATOM 749 N N . ILE A 1 93 ? 14.795 4.261 -13.564 1.00 67.94 93 ILE A N 1
ATOM 750 C CA . ILE A 1 93 ? 15.301 3.180 -14.431 1.00 67.94 93 ILE A CA 1
ATOM 751 C C . ILE A 1 93 ? 14.715 3.283 -15.848 1.00 67.94 93 ILE A C 1
ATOM 753 O O . ILE A 1 93 ? 15.444 3.205 -16.835 1.00 67.94 93 ILE A O 1
ATOM 757 N N . SER A 1 94 ? 13.404 3.514 -15.960 1.00 58.06 94 SER A N 1
ATOM 758 C CA . SER A 1 94 ? 12.714 3.644 -17.250 1.00 58.06 94 SER A CA 1
ATOM 759 C C . SER A 1 94 ? 13.233 4.836 -18.071 1.00 58.06 94 SER A C 1
ATOM 761 O O . SER A 1 94 ? 13.442 4.717 -19.282 1.00 58.06 94 SER A O 1
ATOM 763 N N . ALA A 1 95 ? 13.518 5.970 -17.418 1.00 61.19 95 ALA A N 1
ATOM 764 C CA . ALA A 1 95 ? 14.097 7.139 -18.079 1.00 61.19 95 ALA A CA 1
ATOM 765 C C . ALA A 1 95 ? 15.517 6.870 -18.612 1.00 61.19 95 ALA A C 1
ATOM 767 O O . ALA A 1 95 ? 15.859 7.327 -19.704 1.00 61.19 95 ALA A O 1
ATOM 768 N N . GLU A 1 96 ? 16.326 6.101 -17.879 1.00 61.03 96 GLU A N 1
ATOM 769 C CA . GLU A 1 96 ? 17.694 5.757 -18.280 1.00 61.03 96 GLU A CA 1
ATOM 770 C C . GLU A 1 96 ? 17.730 4.755 -19.449 1.00 61.03 96 GLU A C 1
ATOM 772 O O . GLU A 1 96 ? 18.498 4.940 -20.399 1.00 61.03 96 GLU A O 1
ATOM 777 N N . MET A 1 97 ? 16.854 3.743 -19.444 1.00 55.25 97 MET A N 1
ATOM 778 C CA . MET A 1 97 ? 16.740 2.782 -20.552 1.00 55.25 97 MET A CA 1
ATOM 779 C C . MET A 1 97 ? 16.233 3.442 -21.840 1.00 55.25 97 MET A C 1
ATOM 781 O O . MET A 1 97 ? 16.831 3.254 -22.902 1.00 55.25 97 MET A O 1
ATOM 785 N N . THR A 1 98 ? 15.215 4.307 -21.745 1.00 55.94 98 THR A N 1
ATOM 786 C CA . THR A 1 98 ? 14.676 5.045 -22.904 1.00 55.94 98 THR A CA 1
ATOM 787 C C . THR A 1 98 ? 15.764 5.878 -23.595 1.00 55.94 98 THR A C 1
ATOM 789 O O . THR A 1 98 ? 15.805 5.972 -24.824 1.00 55.94 98 THR A O 1
ATOM 792 N N . HIS A 1 99 ? 16.694 6.452 -22.825 1.00 52.09 99 HIS A N 1
ATOM 793 C CA . HIS A 1 99 ? 17.795 7.247 -23.370 1.00 52.09 99 HIS A CA 1
ATOM 794 C C . HIS A 1 99 ? 18.860 6.402 -24.095 1.00 52.09 99 HIS A C 1
ATOM 796 O O . HIS A 1 99 ? 19.410 6.861 -25.098 1.00 52.09 99 HIS A O 1
ATOM 802 N N . ARG A 1 100 ? 19.123 5.166 -23.639 1.00 53.53 100 ARG A N 1
ATOM 803 C CA . ARG A 1 100 ? 20.072 4.227 -24.277 1.00 53.53 100 ARG A CA 1
ATOM 804 C C . ARG A 1 100 ? 19.522 3.593 -25.556 1.00 53.53 100 ARG A C 1
ATOM 806 O O . ARG A 1 100 ? 20.265 3.389 -26.517 1.00 53.53 100 ARG A O 1
ATOM 813 N N . VAL A 1 101 ? 18.220 3.320 -25.602 1.00 52.97 101 VAL A N 1
ATOM 814 C CA . VAL A 1 101 ? 17.565 2.788 -26.808 1.00 52.97 101 VAL A CA 1
ATOM 815 C C . VAL A 1 101 ? 17.475 3.870 -27.887 1.00 52.97 101 VAL A C 1
ATOM 817 O O . VAL A 1 101 ? 17.794 3.619 -29.050 1.00 52.97 101 VAL A O 1
ATOM 820 N N . LYS A 1 102 ? 17.153 5.113 -27.503 1.00 50.56 102 LYS A N 1
ATOM 821 C CA . LYS A 1 102 ? 17.076 6.236 -28.447 1.00 50.56 102 LYS A CA 1
ATOM 822 C C . LYS A 1 102 ? 18.431 6.575 -29.084 1.00 50.56 102 LYS A C 1
ATOM 824 O O . LYS A 1 102 ? 18.464 6.897 -30.269 1.00 50.56 102 LYS A O 1
ATOM 829 N N . SER A 1 103 ? 19.544 6.457 -28.351 1.00 50.00 103 SER A N 1
ATOM 830 C CA . SER A 1 103 ? 20.887 6.673 -28.917 1.00 50.00 103 SER A CA 1
ATOM 831 C C . SER A 1 103 ? 21.362 5.524 -29.814 1.00 50.00 103 SER A C 1
ATOM 833 O O . SER A 1 103 ? 22.083 5.773 -30.776 1.00 50.00 103 SER A O 1
ATOM 835 N N . THR A 1 104 ? 20.927 4.287 -29.554 1.00 51.97 104 THR A N 1
ATOM 836 C CA . THR A 1 104 ? 21.279 3.119 -30.381 1.00 51.97 104 THR A CA 1
ATOM 837 C C . THR A 1 104 ? 20.486 3.091 -31.694 1.00 51.97 104 THR A C 1
ATOM 839 O O . THR A 1 104 ? 21.054 2.811 -32.746 1.00 51.97 104 THR A O 1
ATOM 842 N N . ILE A 1 105 ? 19.200 3.464 -31.674 1.00 51.25 105 ILE A N 1
ATOM 843 C CA . ILE A 1 105 ? 18.355 3.526 -32.883 1.00 51.25 105 ILE A CA 1
ATOM 844 C C . ILE A 1 105 ? 18.713 4.736 -33.758 1.00 51.25 105 ILE A C 1
ATOM 846 O O . ILE A 1 105 ? 18.780 4.611 -34.979 1.00 51.25 105 ILE A O 1
ATOM 850 N N . SER A 1 106 ? 19.029 5.890 -33.159 1.00 49.03 106 SER A N 1
ATOM 851 C CA . SER A 1 106 ? 19.429 7.086 -33.916 1.00 49.03 106 SER A CA 1
ATOM 852 C C . SER A 1 106 ? 20.751 6.919 -34.675 1.00 49.03 106 SER A C 1
ATOM 854 O O . SER A 1 106 ? 21.006 7.693 -35.591 1.00 49.03 106 SER A O 1
ATOM 856 N N . ASN A 1 107 ? 21.576 5.929 -34.321 1.00 48.81 107 ASN A N 1
ATOM 857 C CA . ASN A 1 107 ? 22.850 5.645 -34.987 1.00 48.81 107 ASN A CA 1
ATOM 858 C C . ASN A 1 107 ? 22.754 4.492 -36.011 1.00 48.81 107 ASN A C 1
ATOM 860 O O . ASN A 1 107 ? 23.762 4.090 -36.583 1.00 48.81 107 ASN A O 1
ATOM 864 N N . HIS A 1 108 ? 21.558 3.928 -36.224 1.00 46.56 108 HIS A N 1
ATOM 865 C CA . HIS A 1 108 ? 21.290 2.884 -37.227 1.00 46.56 108 HIS A CA 1
ATOM 866 C C . HIS A 1 108 ? 20.290 3.322 -38.309 1.00 46.56 108 HIS A C 1
ATOM 868 O O . HIS A 1 108 ? 19.965 2.535 -39.194 1.00 46.56 108 HIS A O 1
ATOM 874 N N . GLN A 1 109 ? 19.818 4.574 -38.273 1.00 43.31 109 GLN A N 1
ATOM 875 C CA . GLN A 1 109 ? 18.875 5.122 -39.256 1.00 43.31 109 GLN A CA 1
ATOM 876 C C . GLN A 1 109 ? 19.522 6.048 -40.302 1.00 43.31 109 GLN A C 1
ATOM 878 O O . GLN A 1 109 ? 18.821 6.780 -40.990 1.00 43.31 109 GLN A O 1
ATOM 883 N N . THR A 1 110 ? 20.844 5.964 -40.464 1.00 44.88 110 THR A N 1
ATOM 884 C CA . THR A 1 110 ? 21.558 6.327 -41.703 1.00 44.88 110 THR A CA 1
ATOM 885 C C . THR A 1 110 ? 21.920 5.066 -42.494 1.00 44.88 110 THR A C 1
ATOM 887 O O . THR A 1 110 ? 23.015 4.950 -43.033 1.00 44.88 110 THR A O 1
ATOM 890 N N . ILE A 1 111 ? 21.036 4.064 -42.513 1.00 45.72 111 ILE A N 1
ATOM 891 C CA . ILE A 1 111 ? 20.988 3.169 -43.669 1.00 45.72 111 ILE A CA 1
ATOM 892 C C . ILE A 1 111 ? 20.015 3.852 -44.611 1.00 45.72 111 ILE A C 1
ATOM 894 O O . ILE A 1 111 ? 18.798 3.680 -44.512 1.00 45.72 111 ILE A O 1
ATOM 898 N N . ASP A 1 112 ? 20.600 4.726 -45.423 1.00 43.09 112 ASP A N 1
ATOM 899 C CA . ASP A 1 112 ? 19.985 5.349 -46.573 1.00 43.09 112 ASP A CA 1
ATOM 900 C C . ASP A 1 112 ? 19.199 4.290 -47.347 1.00 43.09 112 ASP A C 1
ATOM 902 O O . ASP A 1 112 ? 19.753 3.427 -48.027 1.00 43.09 112 ASP A O 1
ATOM 906 N N . VAL A 1 113 ? 17.873 4.379 -47.268 1.00 50.66 113 VAL A N 1
ATOM 907 C CA . VAL A 1 113 ? 17.020 3.955 -48.376 1.00 50.66 113 VAL A CA 1
ATOM 908 C C . VAL A 1 113 ? 17.150 5.064 -49.422 1.00 50.66 113 VAL A C 1
ATOM 910 O O . VAL A 1 113 ? 16.204 5.800 -49.691 1.00 50.66 113 VAL A O 1
ATOM 913 N N . GLU A 1 114 ? 18.369 5.247 -49.938 1.00 45.25 114 GLU A N 1
ATOM 914 C CA . GLU A 1 114 ? 18.582 5.999 -51.160 1.00 45.25 114 GLU A CA 1
ATOM 915 C C . GLU A 1 114 ? 17.951 5.145 -52.248 1.00 45.25 114 GLU A C 1
ATOM 917 O O . GLU A 1 114 ? 18.291 3.976 -52.457 1.00 45.25 114 GLU A O 1
ATOM 922 N N . ALA A 1 115 ? 16.888 5.725 -52.788 1.00 49.19 115 ALA A N 1
ATOM 923 C CA . ALA A 1 115 ? 16.081 5.247 -53.877 1.00 49.19 115 ALA A CA 1
ATOM 924 C C . ALA A 1 115 ? 16.876 4.331 -54.811 1.00 49.19 115 ALA A C 1
ATOM 926 O O . ALA A 1 115 ? 17.841 4.727 -55.459 1.00 49.19 115 ALA A O 1
ATOM 927 N N . THR A 1 116 ? 16.410 3.089 -54.916 1.00 39.72 116 THR A N 1
ATOM 928 C CA . THR A 1 116 ? 16.553 2.340 -56.156 1.00 39.72 116 THR A CA 1
ATOM 929 C C . THR A 1 116 ? 15.799 3.130 -57.227 1.00 39.72 116 THR A C 1
ATOM 931 O O . THR A 1 116 ? 14.621 2.879 -57.475 1.00 39.72 116 THR A O 1
ATOM 934 N N . ASP A 1 117 ? 16.464 4.128 -57.808 1.00 41.22 117 ASP A N 1
ATOM 935 C CA . ASP A 1 117 ? 16.074 4.720 -59.078 1.00 41.22 117 ASP A CA 1
ATOM 936 C C . ASP A 1 117 ? 16.326 3.650 -60.138 1.00 41.22 117 ASP A C 1
ATOM 938 O O . ASP A 1 117 ? 17.429 3.452 -60.647 1.00 41.22 117 AS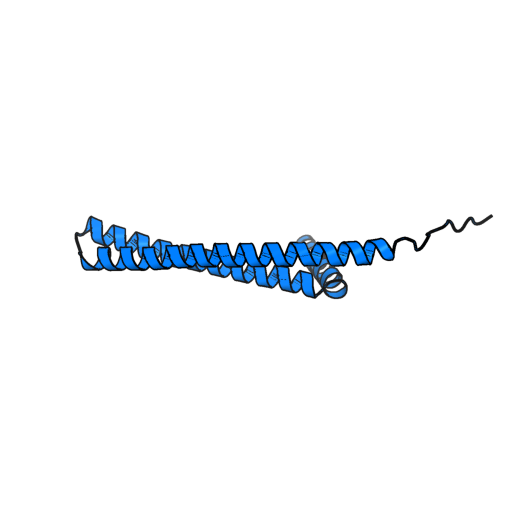P A O 1
ATOM 942 N N . VAL A 1 118 ? 15.269 2.886 -60.401 1.00 44.78 118 VAL A N 1
ATOM 943 C CA . VAL A 1 118 ? 15.140 2.108 -61.623 1.00 44.78 118 VAL A CA 1
ATOM 944 C C . VAL A 1 118 ? 14.915 3.113 -62.748 1.00 44.78 118 VAL A C 1
ATOM 946 O O . VAL A 1 118 ? 13.790 3.572 -62.947 1.00 44.78 118 VAL A O 1
ATOM 949 N N . HIS A 1 119 ? 15.978 3.436 -63.480 1.00 35.00 119 HIS A N 1
ATOM 950 C CA . HIS A 1 119 ? 15.888 3.922 -64.852 1.00 35.00 119 HIS A CA 1
ATOM 951 C C . HIS A 1 119 ? 16.993 3.326 -65.719 1.00 35.00 119 HIS A C 1
ATOM 953 O O . HIS A 1 119 ? 18.165 3.330 -65.286 1.00 35.00 119 HIS A O 1
#

pLDDT: mean 71.16, std 19.13, range [35.0, 95.12]

Secondary structure (DSSP, 8-state):
--HHHHHHHHHHHHHHHHHHH-HHHHHHHHHHHHHHHHHHHHHHHHHHHHHHHHHHHHHS--HHHHHHHHHHHHHHHHHHHHHHHHHHHHHHHHHHHHHHHHHHHHTT--S--------

Sequence (119 aa):
MRMFQIFKYIGYALKVKQGVHAPEELLADTSFSIVEGFFVTSFVVFGTLAGGSLFLGFYYGYLFFKIVGILLSFILIVDIMMFRSVKRFVRNISAEMTHRVKSTISNHQTIDVEATDVH